Protein AF-A0A9D6BPV7-F1 (afdb_monomer)

Foldseek 3Di:
DDDDDDDDPDDPVVVVVDDPDDDDQKFKAFDPDDDDDDDDPVVRDRPRDDADLVSVVVVCVVPVFDAFDAWAWDADPVFIWIWTDTPGMITIHTADPVLEHAQCCVPYVVSLVRVLLRCQQPVRHHPPRPDNDHDPDDPQDDDHNNHPPDDPPDDGDDDPPPDD

Solvent-accessible surface area (backbone atoms only — not comparable to full-atom values): 10598 Å² total; per-residue (Å²): 140,84,89,84,81,95,76,79,96,72,70,70,61,67,75,69,68,67,61,100,80,72,74,84,80,22,43,39,44,75,58,96,62,85,86,78,74,86,76,59,82,80,75,52,56,61,47,74,50,73,94,45,78,65,48,56,56,52,52,47,66,72,70,56,67,87,44,69,75,49,49,49,68,45,73,45,103,91,49,43,34,39,36,41,33,38,78,55,43,37,43,38,43,73,51,53,96,87,32,64,43,81,44,53,41,91,82,34,72,62,40,55,58,32,50,20,45,33,27,40,34,62,59,42,44,51,50,89,48,93,77,81,48,71,67,85,64,60,92,84,62,86,75,32,78,70,34,83,87,42,63,90,83,64,80,72,86,86,73,78,86,77,81,126

Secondary structure (DSSP, 8-state):
----------SSTTTTT--TT-----EEEE--S---S---TTTS------S-HHHHHHHHHHH--S-EEEEEEEEETTEEEEEEEESSEEEEEEPPTT-EEE--TTT-TTHHHHHHHHHHHH--EEET-TT---SSS-TT--S-TTSTTS-TT-PPPPPP----

Mean predicted aligned error: 13.3 Å

Radius of gyration: 21.15 Å; Cα contacts (8 Å, |Δi|>4): 211; chains: 1; bounding box: 72×34×58 Å

Structure (mmCIF, N/CA/C/O backbone):
data_AF-A0A9D6BPV7-F1
#
_entry.id   AF-A0A9D6BPV7-F1
#
loop_
_atom_site.group_PDB
_atom_site.id
_atom_site.type_symbol
_atom_site.label_atom_id
_atom_site.label_alt_id
_atom_site.label_comp_id
_atom_site.label_asym_id
_atom_site.label_entity_id
_atom_site.label_seq_id
_atom_site.pdbx_PDB_ins_code
_atom_site.Cartn_x
_atom_site.Cartn_y
_atom_site.Cartn_z
_atom_site.occupancy
_atom_site.B_iso_or_equiv
_atom_site.auth_seq_id
_atom_site.auth_comp_id
_atom_site.auth_asym_id
_atom_site.auth_atom_id
_atom_site.pdbx_PDB_model_num
ATOM 1 N N . MET A 1 1 ? 58.042 -1.220 29.279 1.00 35.66 1 MET A N 1
ATOM 2 C CA . MET A 1 1 ? 57.526 -0.052 30.029 1.00 35.66 1 MET A CA 1
ATOM 3 C C . MET A 1 1 ? 57.130 0.967 28.970 1.00 35.66 1 MET A C 1
ATOM 5 O O . MET A 1 1 ? 57.983 1.286 28.165 1.00 35.66 1 MET A O 1
ATOM 9 N N . ILE A 1 2 ? 55.886 1.401 28.790 1.00 26.92 2 ILE A N 1
ATOM 10 C CA . ILE A 1 2 ? 54.801 1.678 29.738 1.00 26.92 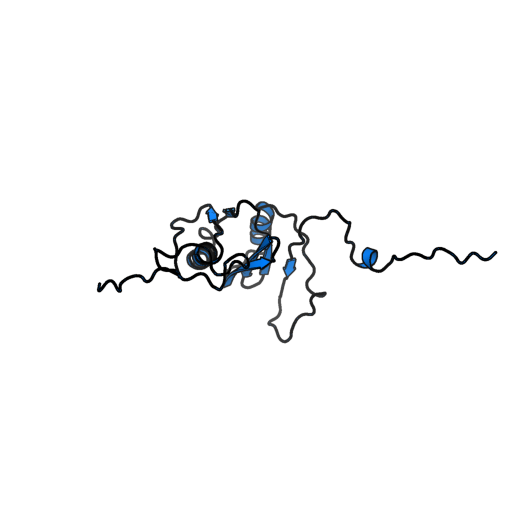2 ILE A CA 1
ATOM 11 C C . ILE A 1 2 ? 53.465 1.270 29.089 1.00 26.92 2 ILE A C 1
ATOM 13 O O . ILE A 1 2 ? 53.250 1.514 27.906 1.00 26.92 2 ILE A O 1
ATOM 17 N N . ALA A 1 3 ? 52.600 0.637 29.880 1.00 31.39 3 ALA A N 1
ATOM 18 C CA . ALA A 1 3 ? 51.205 0.341 29.572 1.00 31.39 3 ALA A CA 1
ATOM 19 C C . ALA A 1 3 ? 50.309 1.522 29.987 1.00 31.39 3 ALA A C 1
ATOM 21 O O . ALA A 1 3 ? 50.560 2.124 31.029 1.00 31.39 3 ALA A O 1
ATOM 22 N N . ILE A 1 4 ? 49.253 1.810 29.216 1.00 30.73 4 ILE A N 1
ATOM 23 C CA . ILE A 1 4 ? 48.122 2.678 29.601 1.00 30.73 4 ILE A CA 1
ATOM 24 C C . ILE A 1 4 ? 46.822 1.987 29.116 1.00 30.73 4 ILE A C 1
ATOM 26 O O . ILE A 1 4 ? 46.852 1.366 28.052 1.00 30.73 4 ILE A O 1
ATOM 30 N N . PRO A 1 5 ? 45.727 1.982 29.907 1.00 28.45 5 PRO A N 1
ATOM 31 C CA . PRO A 1 5 ? 44.829 0.836 30.026 1.00 28.45 5 PRO A CA 1
ATOM 32 C C . PRO A 1 5 ? 43.491 0.965 29.279 1.00 28.45 5 PRO A C 1
ATOM 34 O O . PRO A 1 5 ? 43.062 2.037 28.863 1.00 28.45 5 PRO A O 1
ATOM 37 N N . SER A 1 6 ? 42.806 -0.176 29.195 1.00 44.72 6 SER A N 1
ATOM 38 C CA . SER A 1 6 ? 41.402 -0.359 28.830 1.00 44.72 6 SER A CA 1
ATOM 39 C C . SER A 1 6 ? 40.447 0.577 29.582 1.00 44.72 6 SER A C 1
ATOM 41 O O . SER A 1 6 ? 40.358 0.499 30.808 1.00 44.72 6 SER A O 1
ATOM 43 N N . HIS A 1 7 ? 39.640 1.356 28.859 1.00 31.16 7 HIS A N 1
ATOM 44 C CA . HIS A 1 7 ? 38.407 1.933 29.399 1.00 31.16 7 HIS A CA 1
ATOM 45 C C . HIS A 1 7 ? 37.302 1.993 28.328 1.00 31.16 7 HIS A C 1
ATOM 47 O O . HIS A 1 7 ? 37.265 2.874 27.479 1.00 31.16 7 HIS A O 1
ATOM 53 N N . LYS A 1 8 ? 36.433 0.976 28.388 1.00 37.69 8 LYS A N 1
ATOM 54 C CA . LYS A 1 8 ? 34.987 0.966 28.101 1.00 37.69 8 LYS A CA 1
ATOM 55 C C . LYS A 1 8 ? 34.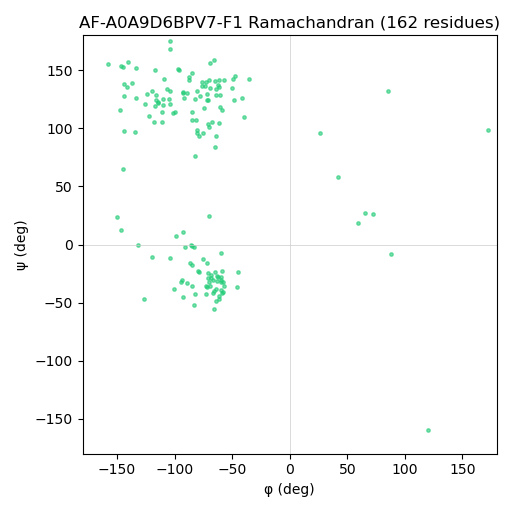449 2.028 27.119 1.00 37.69 8 LYS A C 1
ATOM 57 O O . LYS A 1 8 ? 34.027 3.102 27.536 1.00 37.69 8 LYS A O 1
ATOM 62 N N . MET A 1 9 ? 34.303 1.655 25.843 1.00 31.91 9 MET A N 1
ATOM 63 C CA . MET A 1 9 ? 33.229 2.196 24.996 1.00 31.91 9 MET A CA 1
ATOM 64 C C . MET A 1 9 ? 31.928 1.465 25.347 1.00 31.91 9 MET A C 1
ATOM 66 O O . MET A 1 9 ? 31.658 0.376 24.858 1.00 31.91 9 MET A O 1
ATOM 70 N N . GLY A 1 10 ? 31.164 2.055 26.256 1.00 38.81 10 GLY A N 1
ATOM 71 C CA . GLY A 1 10 ? 29.834 1.610 26.671 1.00 38.81 10 GLY A CA 1
ATOM 72 C C . GLY A 1 10 ? 29.415 2.461 27.860 1.00 38.81 10 GLY A C 1
ATOM 73 O O . GLY A 1 10 ? 29.982 2.293 28.942 1.00 38.81 10 GLY A O 1
ATOM 74 N N . PRO A 1 11 ? 28.592 3.500 27.618 1.00 36.69 11 PRO A N 1
ATOM 75 C CA . PRO A 1 11 ? 27.210 3.424 28.101 1.00 36.69 11 PRO A CA 1
ATOM 76 C C . PRO A 1 11 ? 26.189 4.207 27.244 1.00 36.69 11 PRO A C 1
ATOM 78 O O . PRO A 1 11 ? 25.153 4.615 27.754 1.00 36.69 11 PRO A O 1
ATOM 81 N N . PHE A 1 12 ? 26.458 4.469 25.959 1.00 36.19 12 PHE A N 1
ATOM 82 C CA . PHE A 1 12 ? 25.476 5.161 25.104 1.00 36.19 12 PHE A CA 1
ATOM 83 C C . PHE A 1 12 ? 24.447 4.194 24.496 1.00 36.19 12 PHE A C 1
ATOM 85 O O . PHE A 1 12 ? 23.269 4.518 24.399 1.00 36.19 12 PHE A O 1
ATOM 92 N N . LEU A 1 13 ? 24.878 2.976 24.151 1.00 37.78 13 LEU A N 1
ATOM 93 C CA . LEU A 1 13 ? 24.020 1.961 23.527 1.00 37.78 13 LEU A CA 1
ATOM 94 C C . LEU A 1 13 ? 23.123 1.214 24.537 1.00 37.78 13 LEU A C 1
ATOM 96 O O . LEU A 1 13 ? 22.052 0.757 24.154 1.00 37.78 13 LEU A O 1
ATOM 100 N N . ASP A 1 14 ? 23.488 1.179 25.825 1.00 32.19 14 ASP A N 1
ATOM 101 C CA . ASP A 1 14 ? 22.648 0.595 26.890 1.00 32.19 14 ASP A CA 1
ATOM 102 C C . ASP A 1 14 ? 21.507 1.529 27.337 1.00 32.19 14 ASP A C 1
ATOM 104 O O . ASP A 1 14 ? 20.485 1.053 27.824 1.00 32.19 14 ASP A O 1
ATOM 108 N N . PHE A 1 15 ? 21.629 2.851 27.136 1.00 37.09 15 PHE A N 1
ATOM 109 C CA . PHE A 1 15 ? 20.553 3.804 27.457 1.00 37.09 15 PHE A CA 1
ATOM 110 C C . PHE A 1 15 ? 19.364 3.697 26.483 1.00 37.09 15 PHE A C 1
ATOM 112 O O . PHE A 1 15 ? 18.240 4.020 26.852 1.00 37.09 15 PHE A O 1
ATOM 119 N N . MET A 1 16 ? 19.596 3.201 25.260 1.00 34.66 16 MET A N 1
ATOM 120 C CA . MET A 1 16 ? 18.548 2.948 24.261 1.00 34.66 16 MET A CA 1
ATOM 121 C C . MET A 1 16 ? 17.961 1.528 24.310 1.00 34.66 16 MET A C 1
ATOM 123 O O . MET A 1 16 ? 17.057 1.239 23.534 1.00 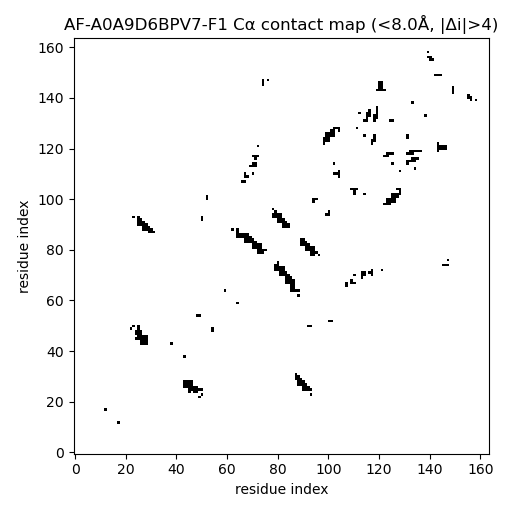34.66 16 MET A O 1
ATOM 127 N N . GLY A 1 17 ? 18.448 0.631 25.178 1.00 30.00 17 GLY A N 1
ATOM 128 C CA . GLY A 1 17 ? 17.893 -0.725 25.296 1.00 30.00 17 GLY A CA 1
ATOM 129 C C . GLY A 1 17 ? 17.939 -1.566 24.011 1.00 30.00 17 GLY A C 1
ATOM 130 O O . GLY A 1 17 ? 17.214 -2.549 23.907 1.00 30.00 17 GLY A O 1
ATOM 131 N N . LEU A 1 18 ? 18.776 -1.210 23.032 1.00 36.34 18 LEU A N 1
ATOM 132 C CA . LEU A 1 18 ? 18.895 -1.936 21.769 1.00 36.34 18 LEU A CA 1
ATOM 133 C C . LEU A 1 18 ? 19.786 -3.166 21.975 1.00 36.34 18 LEU A C 1
ATOM 135 O O . LEU A 1 18 ? 21.015 -3.075 21.913 1.00 36.34 18 LEU A O 1
ATOM 139 N N . ARG A 1 19 ? 19.181 -4.336 22.216 1.00 30.70 19 ARG A N 1
ATOM 140 C CA . ARG A 1 19 ? 19.897 -5.604 22.047 1.00 30.70 19 ARG A CA 1
ATOM 141 C C . ARG A 1 19 ? 20.129 -5.839 20.560 1.00 30.70 19 ARG A C 1
ATOM 143 O O . ARG A 1 19 ? 19.278 -5.580 19.717 1.00 30.70 19 ARG A O 1
ATOM 150 N N . SER A 1 20 ? 21.303 -6.371 20.243 1.00 34.47 20 SER A N 1
ATOM 151 C CA . SER A 1 20 ? 21.811 -6.579 18.886 1.00 34.47 20 SER A CA 1
ATOM 152 C C . SER A 1 20 ? 21.090 -7.673 18.079 1.00 34.47 20 SER A C 1
ATOM 154 O O . SER A 1 20 ? 21.712 -8.242 17.191 1.00 34.47 20 SER A O 1
ATOM 156 N N . ASN A 1 21 ? 19.832 -8.000 18.393 1.00 35.56 21 ASN A N 1
ATOM 157 C CA . ASN A 1 21 ? 19.042 -9.046 17.733 1.00 35.56 21 ASN A CA 1
ATOM 158 C C . ASN A 1 21 ? 17.532 -8.736 17.640 1.00 35.56 21 ASN A C 1
ATOM 160 O O . ASN A 1 21 ? 16.764 -9.636 17.304 1.00 35.56 21 ASN A O 1
ATOM 164 N N . ASP A 1 22 ? 17.091 -7.505 17.914 1.00 31.64 22 ASP A N 1
ATOM 165 C CA . ASP A 1 22 ? 15.661 -7.241 18.093 1.00 31.64 22 ASP A CA 1
ATOM 166 C C . ASP A 1 22 ? 14.939 -6.804 16.807 1.00 31.64 22 ASP A C 1
ATOM 168 O O . ASP A 1 22 ? 15.363 -5.921 16.058 1.00 31.64 22 ASP A O 1
ATOM 172 N N . SER A 1 23 ? 13.826 -7.501 16.595 1.00 37.25 23 SER A N 1
ATOM 173 C CA . SER A 1 23 ? 12.703 -7.277 15.693 1.00 37.25 23 SER A CA 1
ATOM 174 C C . SER A 1 23 ? 12.337 -5.806 15.487 1.00 37.25 23 SER A C 1
ATOM 176 O O . SER A 1 23 ? 12.377 -4.996 16.411 1.00 37.25 23 SER A O 1
ATOM 178 N N . PHE A 1 24 ? 11.952 -5.495 14.244 1.00 38.16 24 PHE A N 1
ATOM 179 C CA . PHE A 1 24 ? 11.524 -4.177 13.777 1.00 38.16 24 PHE A CA 1
ATOM 180 C C . PHE A 1 24 ? 10.620 -3.472 14.807 1.00 38.16 24 PHE A C 1
ATOM 182 O O . PHE A 1 24 ? 9.611 -4.011 15.250 1.00 38.16 24 PHE A O 1
ATOM 189 N N . ILE A 1 25 ? 10.982 -2.252 15.200 1.00 37.78 25 ILE A N 1
ATOM 190 C CA . ILE A 1 25 ? 10.182 -1.455 16.131 1.00 37.78 25 ILE A CA 1
ATOM 191 C C . ILE A 1 25 ? 9.059 -0.799 15.323 1.00 37.78 25 ILE A C 1
ATOM 193 O O . ILE A 1 25 ? 9.293 0.115 14.531 1.00 37.78 25 ILE A O 1
ATOM 197 N N . SER A 1 26 ? 7.837 -1.291 15.493 1.00 42.03 26 SER A N 1
ATOM 198 C CA . SER A 1 26 ? 6.612 -0.580 15.136 1.00 42.03 26 SER A CA 1
ATOM 199 C C . SER A 1 26 ? 6.392 0.556 16.143 1.00 42.03 26 SER A C 1
ATOM 201 O O . SER A 1 26 ? 6.648 0.420 17.338 1.00 42.03 26 SER A O 1
ATOM 203 N N . TYR A 1 27 ? 5.955 1.714 15.652 1.00 44.69 27 TYR A N 1
ATOM 204 C CA . TYR A 1 27 ? 5.605 2.861 16.487 1.00 44.69 27 TYR A CA 1
ATOM 205 C C . TYR A 1 27 ? 4.106 3.094 16.324 1.00 44.69 27 TYR A C 1
ATOM 207 O O . TYR A 1 27 ? 3.629 3.317 15.205 1.00 44.69 27 TYR A O 1
ATOM 215 N N . ALA A 1 28 ? 3.365 3.057 17.427 1.00 43.28 28 ALA A N 1
ATOM 216 C CA . ALA A 1 28 ? 2.024 3.613 17.488 1.00 43.28 28 ALA A CA 1
ATOM 217 C C . ALA A 1 28 ? 2.062 4.852 18.381 1.00 43.28 28 ALA A C 1
ATOM 219 O O . ALA A 1 28 ? 2.456 4.763 19.542 1.00 43.28 28 ALA A O 1
ATOM 220 N N . SER A 1 29 ? 1.702 6.008 17.824 1.00 40.12 29 SER A N 1
ATOM 221 C CA . SER A 1 29 ? 1.594 7.251 18.583 1.00 40.12 29 SER A CA 1
ATOM 222 C C . SER A 1 29 ? 0.126 7.610 18.779 1.00 40.12 29 SER A C 1
ATOM 224 O O . SER A 1 29 ? -0.693 7.524 17.860 1.00 40.12 29 SER A O 1
ATOM 226 N N . TYR A 1 30 ? -0.202 7.979 20.014 1.00 42.16 30 TYR A N 1
ATOM 227 C CA . TYR A 1 30 ? -1.519 8.445 20.426 1.00 42.16 30 TYR A CA 1
ATOM 228 C C . TYR A 1 30 ? -1.452 9.960 20.604 1.00 42.16 30 TYR A C 1
ATOM 230 O O . TYR A 1 30 ? -0.662 10.452 21.406 1.00 42.16 30 TYR A O 1
ATOM 238 N N . SER A 1 31 ? -2.266 10.696 19.854 1.00 38.19 31 SER A N 1
ATOM 239 C CA . SER A 1 31 ? -2.380 12.149 19.961 1.00 38.19 31 SER A CA 1
ATOM 240 C C . SER A 1 31 ? -3.813 12.468 20.374 1.00 38.19 31 SER A C 1
ATOM 242 O O . SER A 1 31 ? -4.743 12.339 19.585 1.00 38.19 31 SER A O 1
ATOM 244 N N . SER A 1 32 ? -4.012 12.840 21.640 1.00 34.59 32 SER A N 1
ATOM 245 C CA . SER A 1 32 ? -5.309 13.302 22.156 1.00 34.59 32 SER A CA 1
ATOM 246 C C . SER A 1 32 ? -5.481 14.824 22.096 1.00 34.59 32 SER A C 1
ATOM 248 O O . SER A 1 32 ? -6.400 15.355 22.716 1.00 34.59 32 SER A O 1
ATOM 250 N N . VAL A 1 33 ? -4.589 15.549 21.414 1.00 36.75 33 VAL A N 1
ATOM 251 C CA . VAL A 1 33 ? -4.591 17.019 21.366 1.00 36.75 33 VAL A CA 1
ATOM 252 C C . VAL A 1 33 ? -4.152 17.462 19.971 1.00 36.75 33 VAL A C 1
ATOM 254 O O . VAL A 1 33 ? -3.124 16.996 19.486 1.00 36.75 33 VAL A O 1
ATOM 257 N N . GLU A 1 34 ? -4.938 18.332 19.323 1.00 42.00 34 GLU A N 1
ATOM 258 C CA . GLU A 1 34 ? -4.622 18.878 17.994 1.00 42.00 34 GLU A CA 1
ATOM 259 C C . GLU A 1 34 ? -3.187 19.416 17.928 1.00 42.00 34 GLU A C 1
ATOM 261 O O . GLU A 1 34 ? -2.725 20.009 18.908 1.00 42.00 34 GLU A O 1
ATOM 266 N N . PRO A 1 35 ? -2.467 19.250 16.802 1.00 40.12 35 PRO A N 1
ATOM 267 C CA . PRO A 1 35 ? -1.065 19.599 16.774 1.00 40.12 35 PRO A CA 1
ATOM 268 C C . PRO A 1 35 ? -0.932 21.115 16.647 1.00 40.12 35 PRO A C 1
ATOM 270 O O . PRO A 1 35 ? -1.386 21.711 15.666 1.00 40.12 35 PRO A O 1
ATOM 273 N N . PRO A 1 36 ? -0.157 21.733 17.540 1.00 43.06 36 PRO A N 1
ATOM 274 C CA . PRO A 1 36 ? 0.793 22.686 17.033 1.00 43.06 36 PRO A CA 1
ATOM 275 C C . PRO A 1 36 ? 2.184 22.205 17.434 1.00 43.06 36 PRO A C 1
ATOM 277 O O . PRO A 1 36 ? 2.453 21.906 18.592 1.00 43.06 36 PRO A O 1
ATOM 280 N N . PHE A 1 37 ? 3.075 22.214 16.448 1.00 36.16 37 PHE A N 1
ATOM 281 C CA . PHE A 1 37 ? 4.516 21.998 16.564 1.00 36.16 37 PHE A CA 1
ATOM 282 C C . PHE A 1 37 ? 4.993 20.541 16.539 1.00 36.16 37 PHE A C 1
ATOM 284 O O . PHE A 1 37 ? 4.467 19.657 17.200 1.00 36.16 37 PHE A O 1
ATOM 291 N N . PHE A 1 38 ? 6.012 20.337 15.696 1.00 40.44 38 PHE A N 1
ATOM 292 C CA . PHE A 1 38 ? 6.786 19.112 15.519 1.00 40.44 38 PHE A CA 1
ATOM 293 C C . PHE A 1 38 ? 7.059 18.435 16.869 1.00 40.44 38 PHE A C 1
ATOM 295 O O . PHE A 1 38 ? 7.858 18.937 17.658 1.00 40.44 38 PHE A O 1
ATOM 302 N N . GLU A 1 39 ? 6.419 17.292 17.110 1.00 40.34 39 GLU A N 1
ATOM 303 C CA . GLU A 1 39 ? 6.766 16.414 18.226 1.00 40.34 39 GLU A CA 1
ATOM 304 C C . GLU A 1 39 ? 8.221 15.950 18.048 1.00 40.34 39 GLU A C 1
ATOM 306 O O . GLU A 1 39 ? 8.624 15.499 16.968 1.00 40.34 39 GLU A O 1
ATOM 311 N N . HIS A 1 40 ? 9.038 16.101 19.093 1.00 44.53 40 HIS A N 1
ATOM 312 C CA . HIS A 1 40 ? 10.396 15.573 19.104 1.00 44.53 40 HIS A CA 1
ATOM 313 C C . HIS A 1 40 ? 10.299 14.038 19.026 1.00 44.53 40 HIS A C 1
ATOM 315 O O . HIS A 1 40 ? 9.518 13.450 19.773 1.00 44.53 40 HIS A O 1
ATOM 321 N N . PRO A 1 41 ? 11.083 13.346 18.177 1.00 46.84 41 PRO A N 1
ATOM 322 C CA . PRO A 1 41 ? 10.936 11.903 17.934 1.00 46.84 41 PRO A CA 1
ATOM 323 C C . PRO A 1 41 ? 11.095 11.009 19.181 1.00 46.84 41 PRO A C 1
ATOM 325 O O . PRO A 1 41 ? 10.845 9.813 19.099 1.00 46.84 41 PRO A O 1
ATOM 328 N N . ALA A 1 42 ? 11.499 11.572 20.325 1.00 41.97 42 ALA A N 1
ATOM 329 C CA . ALA A 1 42 ? 11.586 10.882 21.614 1.00 41.97 42 ALA A CA 1
ATOM 330 C C . ALA A 1 42 ? 10.266 10.843 22.415 1.00 41.97 42 ALA A C 1
ATOM 332 O O . ALA A 1 42 ? 10.155 10.027 23.326 1.00 41.97 42 ALA A O 1
ATOM 333 N N . ASP A 1 43 ? 9.284 11.696 22.097 1.00 37.25 43 ASP A N 1
ATOM 334 C CA . ASP A 1 43 ? 7.999 11.762 22.821 1.00 37.25 43 ASP A CA 1
ATOM 335 C C . ASP A 1 43 ? 6.968 10.765 22.270 1.00 37.25 43 ASP A C 1
ATOM 337 O O . ASP A 1 43 ? 5.996 10.408 22.939 1.00 37.25 43 ASP A O 1
ATOM 341 N N . ILE A 1 44 ? 7.221 10.242 21.069 1.00 45.44 44 ILE A N 1
ATOM 342 C CA . ILE A 1 44 ? 6.509 9.094 20.521 1.00 45.44 44 ILE A CA 1
ATOM 343 C C . ILE A 1 44 ? 7.040 7.856 21.241 1.00 45.44 44 ILE A C 1
ATOM 345 O O . ILE A 1 44 ? 8.077 7.309 20.870 1.00 45.44 44 ILE A O 1
ATOM 349 N N . GLN A 1 45 ? 6.341 7.413 22.285 1.00 43.50 45 GLN A N 1
ATOM 350 C CA . GLN A 1 45 ? 6.604 6.107 22.883 1.00 43.50 45 GLN A CA 1
ATOM 351 C C . GLN A 1 45 ? 6.413 5.046 21.783 1.00 43.50 45 GLN A C 1
ATOM 353 O O . GLN A 1 45 ? 5.293 4.913 21.281 1.00 43.50 45 GLN A O 1
ATOM 358 N N . PRO A 1 46 ? 7.454 4.295 21.369 1.00 42.28 46 PRO A N 1
ATOM 359 C CA . PRO A 1 46 ? 7.237 3.108 20.562 1.00 42.28 46 PRO A CA 1
ATOM 360 C C . PRO A 1 46 ? 6.389 2.159 21.397 1.00 42.28 46 PRO A C 1
ATOM 362 O O . PRO A 1 46 ? 6.877 1.538 22.339 1.00 42.28 46 PRO A O 1
ATOM 365 N N . LEU A 1 47 ? 5.103 2.047 21.078 1.00 40.62 47 LEU A N 1
ATOM 366 C CA . LEU A 1 47 ? 4.367 0.848 21.436 1.00 40.62 47 LEU A CA 1
ATOM 367 C C . LEU A 1 47 ? 5.028 -0.286 20.655 1.00 40.62 47 LEU A C 1
ATOM 369 O O . LEU A 1 47 ? 4.715 -0.502 19.491 1.00 40.62 47 LEU A O 1
ATOM 373 N N . SER A 1 48 ? 5.988 -0.954 21.297 1.00 37.53 48 SER A N 1
ATOM 374 C CA . SER A 1 48 ? 6.641 -2.157 20.797 1.00 37.53 48 SER A CA 1
ATOM 375 C C . SER A 1 48 ? 5.589 -3.260 20.730 1.00 37.53 48 SER A C 1
ATOM 377 O O . SER A 1 48 ? 5.391 -4.009 21.688 1.00 37.53 48 SER A O 1
ATOM 379 N N . CYS A 1 49 ? 4.827 -3.300 19.643 1.00 35.69 49 CYS A N 1
ATOM 380 C CA . CYS A 1 49 ? 3.906 -4.386 19.373 1.00 35.69 49 CYS A CA 1
ATOM 381 C C . CYS A 1 49 ? 4.562 -5.331 18.374 1.00 35.69 49 CYS A C 1
ATOM 383 O O . CYS A 1 49 ? 4.819 -4.976 17.222 1.00 35.69 49 CYS A O 1
ATOM 385 N N . ASP A 1 50 ? 4.846 -6.542 18.850 1.00 38.00 50 ASP A N 1
ATOM 386 C CA . ASP A 1 50 ? 5.357 -7.629 18.030 1.00 38.00 50 ASP A CA 1
ATOM 387 C C . ASP A 1 50 ? 4.484 -7.811 16.779 1.00 38.00 50 ASP A C 1
ATOM 389 O O . ASP A 1 50 ? 3.250 -7.767 16.813 1.00 38.00 50 ASP A O 1
ATOM 393 N N . ILE A 1 51 ? 5.169 -7.954 15.651 1.00 49.78 51 ILE A N 1
ATOM 394 C CA . ILE A 1 51 ? 4.673 -7.760 14.287 1.00 49.78 51 ILE A CA 1
ATOM 395 C C . ILE A 1 51 ? 3.948 -9.016 13.814 1.00 49.78 51 ILE A C 1
ATOM 397 O O . ILE A 1 51 ? 4.462 -9.814 13.035 1.00 49.78 51 ILE A O 1
ATOM 401 N N . SER A 1 52 ? 2.734 -9.199 14.308 1.00 54.78 52 SER A N 1
ATOM 402 C CA . SER A 1 52 ? 1.770 -10.133 13.734 1.00 54.78 52 SER A CA 1
ATOM 403 C C . SER A 1 52 ? 0.558 -9.351 13.242 1.00 54.78 52 SER A C 1
ATOM 405 O O . SER A 1 52 ? 0.230 -8.291 13.778 1.00 54.78 52 SER A O 1
ATOM 407 N N . GLU A 1 53 ? -0.099 -9.862 12.205 1.00 58.72 53 GLU A N 1
ATOM 408 C CA . GLU A 1 53 ? -1.396 -9.383 11.710 1.00 58.72 53 GLU A CA 1
ATOM 409 C C . GLU A 1 53 ? -2.401 -9.158 12.860 1.00 58.72 53 GLU A C 1
ATOM 411 O O . GLU A 1 53 ? -3.118 -8.153 12.907 1.00 58.72 53 GLU A O 1
ATOM 416 N N . ASP A 1 54 ? -2.333 -10.041 13.858 1.00 62.88 54 ASP A N 1
ATOM 417 C CA . ASP A 1 54 ? -3.112 -10.019 15.094 1.00 62.88 54 ASP A CA 1
ATOM 418 C C . ASP A 1 54 ? -2.932 -8.721 15.898 1.00 62.88 54 ASP A C 1
ATOM 420 O O . ASP A 1 54 ? -3.873 -8.242 16.534 1.00 62.88 54 ASP A O 1
ATOM 424 N N . SER A 1 55 ? -1.752 -8.098 15.845 1.00 67.81 55 SER A N 1
ATOM 425 C CA . SER A 1 55 ? -1.467 -6.842 16.548 1.00 67.81 55 SER A CA 1
ATOM 426 C C . SER A 1 55 ? -2.208 -5.649 15.943 1.00 67.81 55 SER A C 1
ATOM 428 O O . SER A 1 55 ? -2.602 -4.741 16.683 1.00 67.81 55 SER A O 1
ATOM 430 N N . LEU A 1 56 ? -2.444 -5.642 14.623 1.00 75.38 56 LEU A N 1
ATOM 431 C CA . LEU A 1 56 ? -3.241 -4.604 13.961 1.00 75.38 56 LEU A CA 1
ATOM 432 C C . LEU A 1 56 ? -4.689 -4.695 14.443 1.00 75.38 56 LEU A C 1
ATOM 434 O O . LEU A 1 56 ? -5.226 -3.724 14.979 1.00 75.38 56 LEU A O 1
ATOM 438 N N . LEU A 1 57 ? -5.305 -5.872 14.300 1.00 80.12 57 LEU A N 1
ATOM 439 C CA . LEU A 1 57 ? -6.706 -6.086 14.663 1.00 80.12 57 LEU A CA 1
ATOM 440 C C . LEU A 1 57 ? -6.945 -5.837 16.156 1.00 80.12 57 LEU A C 1
ATOM 442 O O . LEU A 1 57 ? -7.853 -5.084 16.506 1.00 80.12 57 LEU A O 1
ATOM 446 N N . LYS A 1 58 ? -6.058 -6.334 17.025 1.00 77.44 58 LYS A N 1
ATOM 447 C CA . LYS A 1 58 ? -6.109 -6.089 18.474 1.00 77.44 58 LYS A CA 1
ATOM 448 C C . LYS A 1 58 ? -6.028 -4.602 18.830 1.00 77.44 58 LYS A C 1
ATOM 450 O O . LYS A 1 58 ? -6.728 -4.134 19.732 1.00 77.44 58 LYS A O 1
ATOM 455 N N . SER A 1 59 ? -5.197 -3.835 18.122 1.00 74.38 59 SER A N 1
ATOM 456 C CA . SER A 1 59 ? -5.100 -2.381 18.328 1.00 74.38 59 SER A CA 1
ATOM 457 C C . SER A 1 59 ? -6.399 -1.673 17.933 1.00 74.38 59 SER A C 1
ATOM 459 O O . SER A 1 59 ? -6.867 -0.788 18.652 1.00 74.38 59 SER A O 1
ATOM 461 N N . LEU A 1 60 ? -7.029 -2.105 16.835 1.00 80.88 60 LEU A N 1
ATOM 462 C CA . LEU A 1 60 ? -8.317 -1.568 16.391 1.00 80.88 60 LEU A CA 1
ATOM 463 C C . LEU A 1 60 ? -9.492 -1.972 17.291 1.00 80.88 60 LEU A C 1
ATOM 465 O O . LEU A 1 60 ? -10.487 -1.249 17.346 1.00 80.88 60 LEU A O 1
ATOM 469 N N . GLU A 1 61 ? -9.424 -3.122 17.956 1.00 82.44 61 GLU A N 1
ATOM 470 C CA . GLU A 1 61 ? -10.404 -3.541 18.969 1.00 82.44 61 GLU A CA 1
ATOM 471 C C . GLU A 1 61 ? -10.262 -2.740 20.265 1.00 82.44 61 GLU A C 1
ATOM 473 O O . GLU A 1 61 ? -11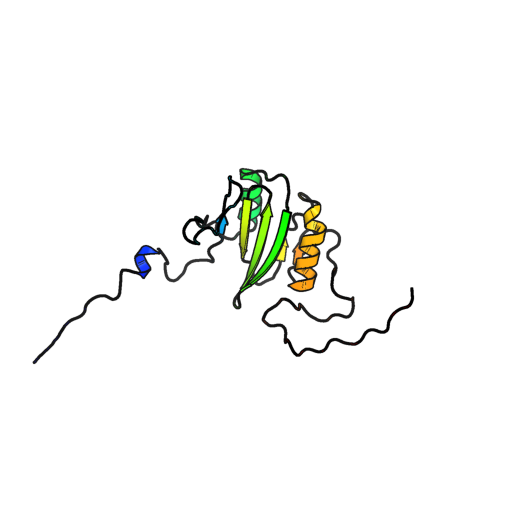.256 -2.418 20.900 1.00 82.44 61 GLU A O 1
ATOM 478 N N . THR A 1 62 ? -9.036 -2.374 20.647 1.00 80.94 62 THR A N 1
ATOM 479 C CA . THR A 1 62 ? -8.785 -1.684 21.922 1.00 80.94 62 THR A CA 1
ATOM 480 C C . THR A 1 62 ? -9.249 -0.226 21.905 1.00 80.94 62 THR A C 1
ATOM 482 O O . THR A 1 62 ? -9.802 0.250 22.893 1.00 80.94 62 THR A O 1
ATOM 485 N N . GLN A 1 63 ? -8.988 0.504 20.814 1.00 73.88 63 GLN A N 1
ATOM 486 C CA . GLN A 1 63 ? -9.296 1.941 20.726 1.00 73.88 63 GLN A CA 1
ATOM 487 C C . GLN A 1 63 ? -10.531 2.277 19.883 1.00 73.88 63 GLN A C 1
ATOM 489 O O . GLN A 1 63 ? -10.983 3.416 19.924 1.00 73.88 63 GLN A O 1
ATOM 494 N N . GLU A 1 64 ? -11.065 1.311 19.129 1.00 81.69 64 GLU A N 1
ATOM 495 C CA . GLU A 1 64 ? -12.240 1.475 18.259 1.00 81.69 64 GLU A CA 1
ATOM 496 C C . GLU A 1 64 ? -12.261 2.795 17.449 1.00 81.69 64 GLU A C 1
ATOM 498 O O . GLU A 1 64 ? -13.215 3.574 17.552 1.00 81.69 64 GLU A O 1
ATOM 503 N N . PRO A 1 65 ? -11.238 3.070 16.611 1.00 83.88 65 PRO A N 1
ATOM 504 C CA . PRO A 1 65 ? -11.232 4.275 15.787 1.00 83.88 65 PRO A CA 1
ATOM 505 C C . PRO A 1 65 ? -12.424 4.284 14.826 1.00 83.88 65 PRO A C 1
ATOM 507 O O . PRO A 1 65 ? -12.805 3.247 14.266 1.00 83.88 65 PRO A O 1
ATOM 510 N N . LYS A 1 66 ? -13.013 5.466 14.618 1.00 85.69 66 LYS A N 1
ATOM 511 C CA . LYS A 1 66 ? -14.246 5.607 13.825 1.00 85.69 66 LYS A CA 1
ATOM 512 C C . LYS A 1 66 ? -13.962 5.830 12.352 1.00 85.69 66 LYS A C 1
ATOM 514 O O . LYS A 1 66 ? -14.745 5.404 11.503 1.00 85.69 66 LYS A O 1
ATOM 519 N N . VAL A 1 67 ? -12.863 6.517 12.049 1.00 88.12 67 VAL A N 1
ATOM 520 C CA . VAL A 1 67 ? -12.538 6.953 10.693 1.00 88.12 67 VAL A CA 1
ATOM 521 C C . VAL A 1 67 ? -11.082 6.637 10.390 1.00 88.12 67 VAL A C 1
ATOM 523 O O . VAL A 1 67 ? -10.187 7.052 11.118 1.00 88.12 67 VAL A O 1
ATOM 526 N N . LEU A 1 68 ? -10.855 5.928 9.282 1.00 91.50 68 LEU A N 1
ATOM 527 C CA . LEU A 1 68 ? -9.548 5.849 8.639 1.00 91.50 68 LEU A CA 1
ATOM 528 C C . LEU A 1 68 ? -9.403 7.066 7.721 1.00 91.50 68 LEU A C 1
ATOM 530 O O . LEU A 1 68 ? -10.163 7.188 6.751 1.00 91.50 68 LEU A O 1
ATOM 534 N N . LEU A 1 69 ? -8.463 7.944 8.066 1.00 91.06 69 LEU A N 1
ATOM 535 C CA . LEU A 1 69 ? -8.161 9.180 7.351 1.00 91.06 69 LEU A CA 1
ATOM 536 C C . LEU A 1 69 ? -7.234 8.913 6.168 1.00 91.06 69 LEU A C 1
ATOM 538 O O . LEU A 1 69 ? -7.561 9.305 5.051 1.00 91.06 69 LEU A O 1
ATOM 542 N N . ASP A 1 70 ? -6.117 8.227 6.411 1.00 92.25 70 ASP A N 1
ATOM 543 C CA . ASP A 1 70 ? -5.105 7.973 5.389 1.00 92.25 70 ASP A CA 1
ATOM 544 C C . ASP A 1 70 ? -4.413 6.617 5.588 1.00 92.25 70 ASP A C 1
ATOM 546 O O . ASP A 1 70 ? -4.345 6.073 6.695 1.00 92.25 70 ASP A O 1
ATOM 550 N N . LEU A 1 71 ? -3.918 6.060 4.489 1.00 94.00 71 LEU A N 1
ATOM 551 C CA . LEU A 1 71 ? -3.133 4.838 4.445 1.00 94.00 71 LEU A CA 1
ATOM 552 C C . LEU A 1 71 ? -2.130 4.949 3.303 1.00 94.00 71 LEU A C 1
ATOM 554 O O . LEU A 1 71 ? -2.498 4.975 2.130 1.00 94.00 71 LEU A O 1
ATOM 558 N N . PHE A 1 72 ? -0.852 4.946 3.660 1.00 93.56 72 PHE A N 1
ATOM 559 C CA . PHE A 1 72 ? 0.234 5.040 2.696 1.00 93.56 72 PHE A CA 1
ATOM 560 C C . PHE A 1 72 ? 1.433 4.208 3.122 1.00 93.56 72 PHE A C 1
ATOM 562 O O . PHE A 1 72 ? 1.687 3.971 4.308 1.00 93.56 72 PHE A O 1
ATOM 569 N N . ALA A 1 73 ? 2.197 3.778 2.125 1.00 93.56 73 ALA A N 1
ATOM 570 C CA . ALA A 1 73 ? 3.432 3.051 2.337 1.00 93.56 73 ALA A CA 1
ATOM 571 C C . ALA A 1 73 ? 4.651 3.977 2.261 1.00 93.56 73 ALA A C 1
ATOM 573 O O . ALA A 1 73 ? 4.664 4.994 1.568 1.00 93.56 73 ALA A O 1
ATOM 574 N N . ILE A 1 74 ? 5.692 3.606 2.995 1.00 91.81 74 ILE A N 1
ATOM 575 C CA . ILE A 1 74 ? 6.974 4.294 3.059 1.00 91.81 74 ILE A CA 1
ATOM 576 C C . ILE A 1 74 ? 8.050 3.263 2.738 1.00 91.81 74 ILE A C 1
ATOM 578 O O . ILE A 1 74 ? 8.194 2.267 3.442 1.00 91.81 74 ILE A O 1
ATOM 582 N N . ASP A 1 75 ? 8.833 3.517 1.694 1.00 91.88 75 ASP A N 1
ATOM 583 C CA . ASP A 1 75 ? 9.980 2.679 1.356 1.00 91.88 75 ASP A CA 1
ATOM 584 C C . ASP A 1 75 ? 11.212 3.112 2.166 1.00 91.88 75 ASP A C 1
ATOM 586 O O . ASP A 1 75 ? 11.814 4.170 1.932 1.00 91.88 75 ASP A O 1
ATOM 590 N N . GLN A 1 76 ? 11.595 2.299 3.148 1.00 86.75 76 GLN A N 1
ATOM 591 C CA . GLN A 1 76 ? 12.920 2.350 3.753 1.00 86.75 76 GLN A CA 1
ATOM 592 C C . GLN A 1 76 ? 13.780 1.346 2.984 1.00 86.75 76 GLN A C 1
ATOM 594 O O . GLN A 1 76 ? 13.353 0.227 2.796 1.00 86.75 76 GLN A O 1
ATOM 599 N N . HIS A 1 77 ? 14.987 1.700 2.531 1.00 78.94 77 HIS A N 1
ATOM 600 C CA . HIS A 1 77 ? 15.773 0.904 1.560 1.00 78.94 77 HIS A CA 1
ATOM 601 C C . HIS A 1 77 ? 15.856 -0.621 1.809 1.00 78.94 77 HIS A C 1
ATOM 603 O O . HIS A 1 77 ? 16.140 -1.370 0.878 1.00 78.94 77 HIS A O 1
ATOM 609 N N . THR A 1 78 ? 15.671 -1.062 3.054 1.00 79.25 78 THR A N 1
ATOM 610 C CA . THR A 1 78 ? 15.645 -2.461 3.480 1.00 79.25 78 THR A CA 1
ATOM 611 C C . THR A 1 78 ? 14.248 -3.092 3.542 1.00 79.25 78 THR A C 1
ATOM 613 O O . THR A 1 78 ? 14.149 -4.297 3.355 1.00 79.25 78 THR A O 1
ATOM 616 N N . HIS A 1 79 ? 13.190 -2.330 3.821 1.00 85.56 79 HIS A N 1
ATOM 617 C CA . HIS A 1 79 ? 11.833 -2.831 4.050 1.00 85.56 79 HIS A CA 1
ATOM 618 C C . HIS A 1 79 ? 10.769 -1.747 3.813 1.00 85.56 79 HIS A C 1
ATOM 620 O O . HIS A 1 79 ? 11.013 -0.547 3.953 1.00 85.56 79 HIS A O 1
ATOM 626 N N . LEU A 1 80 ? 9.547 -2.166 3.493 1.00 89.38 80 LEU A N 1
ATOM 627 C CA . LEU A 1 80 ? 8.417 -1.246 3.406 1.00 89.38 80 LEU A CA 1
ATOM 628 C C . LEU A 1 80 ? 7.763 -1.094 4.782 1.00 89.38 80 LEU A C 1
ATOM 630 O O . LEU A 1 80 ? 7.601 -2.064 5.518 1.00 89.38 80 LEU A O 1
ATOM 634 N N . LEU A 1 81 ? 7.345 0.122 5.108 1.00 90.25 81 LEU A N 1
ATOM 635 C CA . LEU A 1 81 ? 6.455 0.406 6.226 1.00 90.25 81 LEU A CA 1
ATOM 636 C C . LEU A 1 81 ? 5.094 0.811 5.682 1.00 90.25 81 LEU A C 1
ATOM 638 O O . LEU A 1 81 ? 5.012 1.534 4.693 1.00 90.25 81 LEU A O 1
ATOM 642 N N . LEU A 1 82 ? 4.035 0.393 6.351 1.00 90.88 82 LEU A N 1
ATOM 643 C CA . LEU A 1 82 ? 2.671 0.791 6.062 1.00 90.88 82 LEU A CA 1
ATOM 644 C C . LEU A 1 82 ? 2.144 1.602 7.240 1.00 90.88 82 LEU A C 1
ATOM 646 O O . LEU A 1 82 ? 2.164 1.139 8.383 1.00 90.88 82 LEU A O 1
ATOM 650 N N . ARG A 1 83 ? 1.711 2.830 6.964 1.00 90.12 83 ARG A N 1
ATOM 651 C CA . ARG A 1 83 ? 1.198 3.743 7.977 1.00 90.12 83 ARG A CA 1
ATOM 652 C C . ARG A 1 83 ? -0.300 3.922 7.804 1.00 90.12 83 ARG A C 1
ATOM 654 O O . ARG A 1 83 ? -0.748 4.321 6.737 1.00 90.12 83 ARG A O 1
ATOM 661 N N . TYR A 1 84 ? -1.033 3.658 8.877 1.00 89.81 84 TYR A N 1
ATOM 662 C CA . TYR A 1 84 ? -2.459 3.911 9.004 1.00 89.81 84 TYR A CA 1
ATOM 663 C C . TYR A 1 84 ? -2.662 5.128 9.896 1.00 89.81 84 TYR A C 1
ATOM 665 O O . TYR A 1 84 ? -2.184 5.162 11.035 1.00 89.81 84 TYR A O 1
ATOM 673 N N . GLU A 1 85 ? -3.382 6.114 9.386 1.00 89.44 85 GLU A N 1
ATOM 674 C CA . GLU A 1 85 ? -3.783 7.293 10.134 1.00 89.44 85 GLU A CA 1
ATOM 675 C C . GLU A 1 85 ? -5.292 7.259 10.350 1.00 89.44 85 GLU A C 1
ATOM 677 O O . GLU A 1 85 ? -6.086 7.327 9.412 1.00 89.44 85 GLU A O 1
ATOM 682 N N . PHE A 1 86 ? -5.681 7.124 11.611 1.00 87.25 86 PHE A N 1
ATOM 683 C CA . PHE A 1 86 ? -7.058 7.215 12.067 1.00 87.25 86 PHE A CA 1
ATOM 684 C C . PHE A 1 86 ? -7.299 8.562 12.752 1.00 87.25 86 PHE A C 1
ATOM 686 O O . PHE A 1 86 ? -6.375 9.340 12.982 1.00 87.25 86 PHE A O 1
ATOM 693 N N . ASP A 1 87 ? -8.548 8.817 13.125 1.00 82.12 87 ASP A N 1
ATOM 694 C CA . ASP A 1 87 ? -8.969 10.007 13.866 1.00 82.12 87 ASP A CA 1
ATOM 695 C C . ASP A 1 87 ? -8.288 10.184 15.233 1.00 82.12 87 ASP A C 1
ATOM 697 O O . ASP A 1 87 ? -8.108 11.312 15.681 1.00 82.12 87 ASP A O 1
ATOM 701 N N . SER A 1 88 ? -7.913 9.100 15.914 1.00 76.31 88 SER A N 1
ATOM 702 C CA . SER A 1 88 ? -7.295 9.163 17.256 1.00 76.31 88 SER A CA 1
ATOM 703 C C . SER A 1 88 ? -6.036 8.309 17.411 1.00 76.31 88 SER A C 1
ATOM 705 O O . SER A 1 88 ? -5.428 8.279 18.480 1.00 76.31 88 SER A O 1
ATOM 707 N N . LEU A 1 89 ? -5.637 7.603 16.353 1.00 78.69 89 LEU A N 1
ATOM 708 C CA . LEU A 1 89 ? -4.578 6.604 16.404 1.00 78.69 89 LEU A CA 1
ATOM 709 C C . LEU A 1 89 ? -3.734 6.662 15.136 1.00 78.69 89 LEU A C 1
ATOM 711 O O . LEU A 1 89 ? -4.261 6.681 14.025 1.00 78.69 89 LEU A O 1
ATOM 715 N N . ARG A 1 90 ? -2.415 6.612 15.297 1.00 81.25 90 ARG A N 1
ATOM 716 C CA . ARG A 1 90 ? -1.487 6.392 14.187 1.00 81.25 90 ARG A CA 1
ATOM 717 C C . ARG A 1 90 ? -0.763 5.079 14.400 1.00 81.25 90 ARG A C 1
ATOM 719 O O . ARG A 1 90 ? -0.129 4.891 15.434 1.00 81.25 90 ARG A O 1
ATOM 726 N N . LEU A 1 91 ? -0.839 4.190 13.415 1.00 81.88 91 LEU A N 1
ATOM 727 C CA . LEU A 1 91 ? -0.150 2.902 13.428 1.00 81.88 91 LEU A CA 1
ATOM 728 C C . LEU A 1 91 ? 0.868 2.861 12.299 1.00 81.88 91 LEU A C 1
ATOM 730 O O . LEU A 1 91 ? 0.518 3.101 11.148 1.00 81.88 91 LEU A O 1
ATOM 734 N N . THR A 1 92 ? 2.114 2.518 12.614 1.00 83.69 92 THR A N 1
ATOM 735 C CA . THR A 1 92 ? 3.135 2.219 11.604 1.00 83.69 92 THR A CA 1
ATOM 736 C C . THR A 1 92 ? 3.574 0.775 11.758 1.00 83.69 92 THR A C 1
ATOM 738 O O . THR A 1 92 ? 4.081 0.389 12.811 1.00 83.69 92 THR A O 1
ATOM 741 N N . ILE A 1 93 ? 3.369 -0.018 10.710 1.00 83.94 93 ILE A N 1
ATOM 742 C CA . ILE A 1 93 ? 3.574 -1.465 10.720 1.00 83.94 93 ILE A CA 1
ATOM 743 C C . ILE A 1 93 ? 4.549 -1.821 9.594 1.00 83.94 93 ILE A C 1
ATOM 745 O O . ILE A 1 93 ? 4.341 -1.382 8.462 1.00 83.94 93 ILE A O 1
ATOM 749 N N . PRO A 1 94 ? 5.611 -2.594 9.857 1.00 84.69 94 PRO A N 1
ATOM 750 C CA . PRO A 1 94 ? 6.467 -3.093 8.792 1.00 84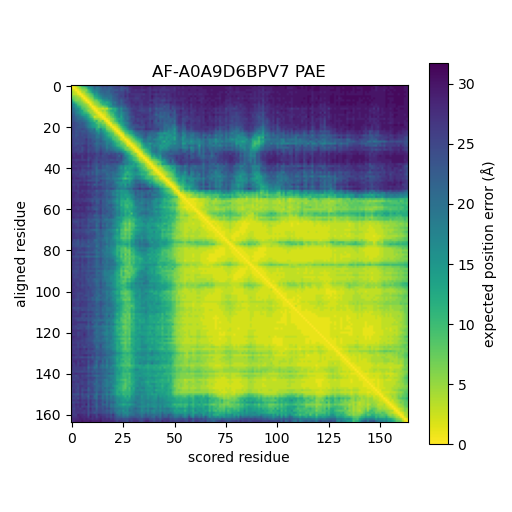.69 94 PRO A CA 1
ATOM 751 C C . PRO A 1 94 ? 5.730 -4.127 7.944 1.00 84.69 94 PRO A C 1
ATOM 753 O O . PRO A 1 94 ? 5.050 -5.013 8.458 1.00 84.69 94 PRO A O 1
ATOM 756 N N . VAL A 1 95 ? 5.859 -3.992 6.629 1.00 86.69 95 VAL A N 1
ATOM 757 C CA . VAL A 1 95 ? 5.279 -4.920 5.661 1.00 86.69 95 VAL A CA 1
ATOM 758 C C . VAL A 1 95 ? 6.198 -6.141 5.563 1.00 86.69 95 VAL A C 1
ATOM 760 O O . VAL A 1 95 ? 7.409 -5.965 5.406 1.00 86.69 95 VAL A O 1
ATOM 763 N N . PRO A 1 96 ? 5.657 -7.367 5.626 1.00 85.94 96 PRO A N 1
ATOM 764 C CA . PRO A 1 96 ? 6.447 -8.585 5.475 1.00 85.94 96 PRO A CA 1
ATOM 765 C C . PRO A 1 96 ? 7.025 -8.717 4.060 1.00 85.94 96 PRO A C 1
ATOM 767 O O . PRO A 1 96 ? 6.481 -8.174 3.096 1.00 85.94 96 PRO A O 1
ATOM 770 N N . ASP A 1 97 ? 8.081 -9.518 3.910 1.00 83.50 97 ASP A N 1
ATOM 771 C CA . ASP A 1 97 ? 8.801 -9.693 2.637 1.00 83.50 97 ASP A CA 1
ATOM 772 C C . ASP A 1 97 ? 7.926 -10.231 1.495 1.00 83.50 97 ASP A C 1
ATOM 774 O O . ASP A 1 97 ? 8.176 -9.942 0.324 1.00 83.50 97 ASP A O 1
ATOM 778 N N . HIS A 1 98 ? 6.878 -10.998 1.816 1.00 86.62 98 HIS A N 1
ATOM 779 C CA . HIS A 1 98 ? 5.927 -11.482 0.816 1.00 86.62 98 HIS A CA 1
ATOM 780 C C . HIS A 1 98 ? 5.009 -10.371 0.281 1.00 86.62 98 HIS A C 1
ATOM 782 O O . HIS A 1 98 ? 4.430 -10.551 -0.782 1.00 86.62 98 HIS A O 1
ATOM 788 N N . LEU A 1 99 ? 4.917 -9.212 0.950 1.00 90.12 99 LEU A N 1
ATOM 789 C CA . LEU A 1 99 ? 4.089 -8.056 0.571 1.00 90.12 99 LEU A CA 1
ATOM 790 C C . LEU A 1 99 ? 2.575 -8.304 0.609 1.00 90.12 99 LEU A C 1
ATOM 792 O O . LEU A 1 99 ? 1.830 -7.641 -0.111 1.00 90.12 99 LEU A O 1
ATOM 796 N N . HIS A 1 100 ? 2.121 -9.228 1.454 1.00 91.12 100 HIS A N 1
ATOM 797 C CA . HIS A 1 100 ? 0.695 -9.467 1.692 1.00 91.12 100 HIS A CA 1
ATOM 798 C C . HIS A 1 100 ? 0.306 -8.871 3.041 1.00 91.12 100 HIS A C 1
ATOM 800 O O . HIS A 1 100 ? 1.011 -9.078 4.026 1.00 91.12 100 HIS A O 1
ATOM 806 N N . MET A 1 101 ? -0.794 -8.126 3.062 1.00 90.25 101 MET A N 1
ATOM 807 C CA . MET A 1 101 ? -1.383 -7.520 4.255 1.00 90.25 101 MET A CA 1
ATOM 808 C C . MET A 1 101 ? -2.893 -7.781 4.269 1.00 90.25 101 MET A C 1
ATOM 810 O O . MET A 1 101 ? -3.489 -7.871 3.195 1.00 90.25 101 MET A O 1
ATOM 814 N N . PRO A 1 102 ? -3.552 -7.854 5.435 1.00 91.00 102 PRO A N 1
ATOM 815 C CA . PRO A 1 102 ? -5.010 -7.890 5.487 1.00 91.00 102 PRO A CA 1
ATOM 816 C C . PRO A 1 102 ? -5.619 -6.590 4.967 1.00 91.00 102 PRO A C 1
ATOM 818 O O . PRO A 1 102 ? -5.140 -5.493 5.263 1.00 91.00 102 PRO A O 1
ATOM 821 N N . SER A 1 103 ? -6.719 -6.710 4.232 1.00 93.06 103 SER A N 1
ATOM 822 C CA . SER A 1 103 ? -7.556 -5.572 3.869 1.00 93.06 103 SER A CA 1
ATOM 823 C C . SER A 1 103 ? -8.407 -5.122 5.055 1.00 93.06 103 SER A C 1
ATOM 825 O O . SER A 1 103 ? -9.007 -5.925 5.767 1.00 93.06 103 SER A O 1
ATOM 827 N N . LEU A 1 104 ? -8.533 -3.808 5.215 1.00 92.00 104 LEU A N 1
ATOM 828 C CA . LEU A 1 104 ? -9.451 -3.167 6.149 1.00 92.00 104 LEU A CA 1
ATOM 829 C C . LEU A 1 104 ? -10.743 -2.698 5.471 1.00 92.00 104 LEU A C 1
ATOM 831 O O . LEU A 1 104 ? -11.561 -2.042 6.117 1.00 92.00 104 LEU A O 1
ATOM 835 N N . THR A 1 105 ? -10.964 -3.034 4.196 1.00 92.56 105 THR A N 1
ATOM 836 C CA . THR A 1 105 ? -12.140 -2.570 3.437 1.00 92.56 105 THR A CA 1
ATOM 837 C C . THR A 1 105 ? -13.484 -2.976 4.020 1.00 92.56 105 THR A C 1
ATOM 839 O O . THR A 1 105 ? -14.445 -2.212 3.899 1.00 92.56 105 THR A O 1
ATOM 842 N N . ASP A 1 106 ? -13.567 -4.138 4.668 1.00 90.19 106 ASP A N 1
ATOM 843 C CA . ASP A 1 106 ? -14.805 -4.590 5.306 1.00 90.19 106 ASP A CA 1
ATOM 844 C C . ASP A 1 106 ? -15.171 -3.731 6.529 1.00 90.19 106 ASP A C 1
ATOM 846 O O . ASP A 1 106 ? -16.356 -3.543 6.814 1.00 90.19 106 ASP A O 1
ATOM 850 N N . ARG A 1 107 ? -14.176 -3.145 7.213 1.00 90.12 107 ARG A N 1
ATOM 851 C CA . ARG A 1 107 ? -14.382 -2.255 8.368 1.00 90.12 107 ARG A CA 1
ATOM 852 C C . ARG A 1 107 ? -14.463 -0.784 7.960 1.00 90.12 107 ARG A C 1
ATOM 854 O O . ARG A 1 107 ? -15.358 -0.069 8.406 1.00 90.12 107 ARG A O 1
ATOM 861 N N . PHE A 1 108 ? -13.563 -0.333 7.089 1.00 92.19 108 PHE A N 1
ATOM 862 C CA . PHE A 1 108 ? -13.455 1.054 6.646 1.00 92.19 108 PHE A CA 1
ATOM 863 C C . PHE A 1 108 ? -13.595 1.149 5.130 1.00 92.19 108 PHE A C 1
ATOM 865 O O . PHE A 1 108 ? -12.695 0.798 4.370 1.00 92.19 108 PHE A O 1
ATOM 872 N N . LYS A 1 109 ? -14.704 1.729 4.661 1.00 91.81 109 LYS A N 1
ATOM 873 C CA . LYS A 1 109 ? -14.932 1.926 3.219 1.00 91.81 109 LYS A CA 1
ATOM 874 C C . LYS A 1 109 ? -13.888 2.840 2.563 1.00 91.81 109 LYS 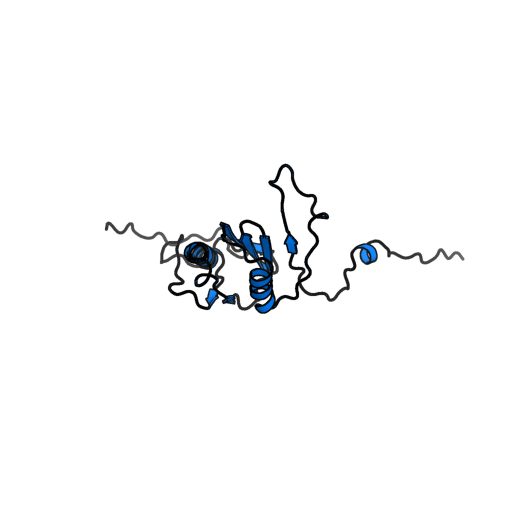A C 1
ATOM 876 O O . LYS A 1 109 ? -13.631 2.683 1.370 1.00 91.81 109 LYS A O 1
ATOM 881 N N . SER A 1 110 ? -13.287 3.770 3.316 1.00 92.50 110 SER A N 1
ATOM 882 C CA . SER A 1 110 ? -12.207 4.641 2.824 1.00 92.50 110 SER A CA 1
ATOM 883 C C . SER A 1 110 ? -10.956 3.852 2.433 1.00 92.50 110 SER A C 1
ATOM 885 O O . SER A 1 110 ? -10.311 4.206 1.445 1.00 92.50 110 SER A O 1
ATOM 887 N N . ALA A 1 111 ? -10.687 2.720 3.096 1.00 94.31 111 ALA A N 1
ATOM 888 C CA . ALA A 1 111 ? -9.554 1.849 2.784 1.00 94.31 111 ALA A CA 1
ATOM 889 C C . ALA A 1 111 ? -9.584 1.332 1.336 1.00 94.31 111 ALA A C 1
ATOM 891 O O . ALA A 1 111 ? -8.543 1.032 0.768 1.00 94.31 111 ALA A O 1
ATOM 892 N N . CYS A 1 112 ? -10.756 1.297 0.687 1.00 95.19 112 CYS A N 1
ATOM 893 C CA . CYS A 1 112 ? -10.886 0.787 -0.678 1.00 95.19 112 CYS A CA 1
ATOM 894 C C . CYS A 1 112 ? -9.997 1.534 -1.685 1.00 95.19 112 CYS A C 1
ATOM 896 O O . CYS A 1 112 ? -9.390 0.924 -2.564 1.00 95.19 112 CYS A O 1
ATOM 898 N N . TRP A 1 113 ? -9.907 2.858 -1.564 1.00 95.12 113 TRP A N 1
ATOM 899 C CA . TRP A 1 113 ? -9.085 3.664 -2.467 1.00 95.12 113 TRP A CA 1
ATOM 900 C C . TRP A 1 113 ? -7.619 3.650 -2.041 1.00 95.12 113 TRP A C 1
ATOM 902 O O . TRP A 1 113 ? -6.750 3.449 -2.885 1.00 95.12 113 TRP A O 1
ATOM 912 N N . LEU A 1 114 ? -7.370 3.774 -0.739 1.00 95.81 114 LEU A N 1
ATOM 913 C CA . LEU A 1 114 ? -6.026 3.875 -0.174 1.00 95.81 114 LEU A CA 1
ATOM 914 C C . LEU A 1 114 ? -5.217 2.580 -0.361 1.00 95.81 114 LEU A C 1
ATOM 916 O O . LEU A 1 114 ? -4.059 2.603 -0.772 1.00 95.81 114 LEU A O 1
ATOM 920 N N . GLU A 1 115 ? -5.849 1.421 -0.161 1.00 96.06 115 GLU A N 1
ATOM 921 C CA . GLU A 1 115 ? -5.221 0.119 -0.418 1.00 96.06 115 GLU A CA 1
ATOM 922 C C . GLU A 1 115 ? -4.882 -0.062 -1.900 1.00 96.06 115 GLU A C 1
ATOM 924 O O . GLU A 1 115 ? -3.823 -0.584 -2.247 1.00 96.06 115 GLU A O 1
ATOM 929 N N . ARG A 1 116 ? -5.753 0.412 -2.801 1.00 96.56 116 ARG A N 1
ATOM 930 C CA . ARG A 1 116 ? -5.506 0.349 -4.248 1.00 96.56 116 ARG A CA 1
ATOM 931 C C . ARG A 1 116 ? -4.380 1.278 -4.682 1.00 96.56 116 ARG A C 1
ATOM 933 O O . ARG A 1 116 ? -3.629 0.916 -5.582 1.00 96.56 116 ARG A O 1
ATOM 940 N N . GLU A 1 117 ? -4.248 2.440 -4.055 1.00 96.25 117 GLU A N 1
ATOM 941 C CA . GLU A 1 117 ? -3.112 3.337 -4.257 1.00 96.25 117 GLU A CA 1
ATOM 942 C C . GLU A 1 117 ? -1.800 2.688 -3.798 1.00 96.25 117 GLU A C 1
ATOM 944 O O . GLU A 1 117 ? -0.838 2.627 -4.567 1.00 96.25 117 GLU A O 1
ATOM 949 N N . CYS A 1 118 ? -1.781 2.116 -2.592 1.00 95.94 118 CYS A N 1
ATOM 950 C CA . CYS A 1 118 ? -0.625 1.387 -2.068 1.00 95.94 118 CYS A CA 1
ATOM 951 C C . CYS A 1 118 ? -0.241 0.200 -2.964 1.00 95.94 118 CYS A C 1
ATOM 953 O O . CYS A 1 118 ? 0.939 -0.014 -3.255 1.00 95.94 118 CYS A O 1
ATOM 955 N N . PHE A 1 119 ? -1.228 -0.544 -3.461 1.00 96.19 119 PHE A N 1
ATOM 956 C CA . PHE A 1 119 ? -1.008 -1.609 -4.433 1.00 96.19 119 PHE A CA 1
ATOM 957 C C . PHE A 1 119 ? -0.406 -1.079 -5.740 1.00 96.19 119 PHE A C 1
ATOM 959 O O . PHE A 1 119 ? 0.570 -1.632 -6.236 1.00 96.19 119 PHE A O 1
ATOM 966 N N . ASP A 1 120 ? -0.935 0.008 -6.296 1.00 96.12 120 ASP A N 1
ATOM 967 C CA . ASP A 1 120 ? -0.495 0.517 -7.597 1.00 96.12 120 ASP A CA 1
ATOM 968 C C . ASP A 1 120 ? 0.905 1.152 -7.558 1.00 96.12 120 ASP A C 1
ATOM 970 O O . ASP A 1 120 ? 1.692 0.998 -8.494 1.00 96.12 120 ASP A O 1
ATOM 974 N N . LEU A 1 121 ? 1.242 1.838 -6.461 1.00 95.75 121 LEU A N 1
ATOM 975 C CA . LEU A 1 121 ? 2.493 2.590 -6.332 1.00 95.75 121 LEU A CA 1
ATOM 976 C C . LEU A 1 121 ? 3.624 1.803 -5.670 1.00 95.75 121 LEU A C 1
ATOM 978 O O . LEU A 1 121 ? 4.786 2.012 -6.031 1.00 95.75 121 LEU A O 1
ATOM 982 N N . PHE A 1 122 ? 3.294 0.907 -4.734 1.00 95.38 122 PHE A N 1
ATOM 983 C CA . PHE A 1 122 ? 4.255 0.126 -3.954 1.00 95.38 122 PHE A CA 1
ATOM 984 C C . PHE A 1 122 ? 4.112 -1.380 -4.133 1.00 95.38 122 PHE A C 1
ATOM 986 O O . PHE A 1 122 ? 5.014 -2.096 -3.712 1.00 95.38 122 PHE A O 1
ATOM 993 N N . GLY A 1 123 ? 3.053 -1.893 -4.758 1.00 94.44 123 GLY A N 1
ATOM 994 C CA . GLY A 1 123 ? 2.896 -3.327 -5.020 1.00 94.44 123 GLY A CA 1
ATOM 995 C C . GLY A 1 123 ? 2.589 -4.171 -3.791 1.00 94.44 123 GLY A C 1
ATOM 996 O O . GLY A 1 123 ? 2.965 -5.338 -3.770 1.00 94.44 123 GLY A O 1
ATOM 997 N N . ILE A 1 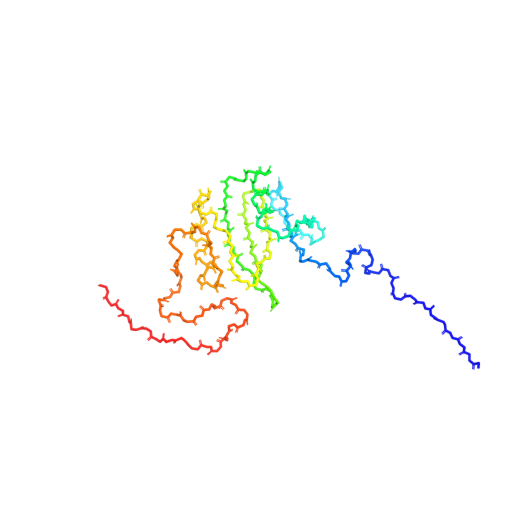124 ? 1.973 -3.577 -2.768 1.00 95.00 124 ILE A N 1
ATOM 998 C CA . ILE A 1 124 ? 1.497 -4.287 -1.574 1.00 95.00 124 ILE A CA 1
ATOM 999 C C . ILE A 1 124 ? 0.135 -4.904 -1.896 1.00 95.00 124 ILE A C 1
ATOM 1001 O O . ILE A 1 124 ? -0.773 -4.199 -2.338 1.00 95.00 124 ILE A O 1
ATOM 1005 N N . VAL A 1 125 ? -0.005 -6.212 -1.699 1.00 95.12 125 VAL A N 1
ATOM 1006 C CA . VAL A 1 125 ? -1.237 -6.960 -1.964 1.00 95.12 125 VAL A CA 1
ATOM 1007 C C . VAL A 1 125 ? -2.080 -7.014 -0.695 1.00 95.12 125 VAL A C 1
ATOM 1009 O O . VAL A 1 125 ? -1.608 -7.448 0.351 1.00 95.12 125 VAL A O 1
ATOM 1012 N N . PHE A 1 126 ? -3.339 -6.586 -0.796 1.00 94.81 126 PHE A N 1
ATOM 1013 C CA . PHE A 1 126 ? -4.288 -6.612 0.315 1.00 94.81 126 PHE A CA 1
ATOM 1014 C C . PHE A 1 126 ? -5.245 -7.802 0.187 1.00 94.81 126 PHE A C 1
ATOM 1016 O O . PHE A 1 126 ? -6.065 -7.857 -0.734 1.00 94.81 126 PHE A O 1
ATOM 1023 N N . GLU A 1 127 ? -5.141 -8.762 1.103 1.00 92.75 127 GLU A N 1
ATOM 1024 C CA . GLU A 1 127 ? -5.978 -9.961 1.140 1.00 92.75 127 GLU A CA 1
ATOM 1025 C C . GLU A 1 127 ? -7.375 -9.641 1.680 1.00 92.75 127 GLU A C 1
ATOM 1027 O O . GLU A 1 127 ? -7.533 -8.892 2.638 1.00 92.75 127 GLU A O 1
ATOM 1032 N N . GLY A 1 128 ? -8.416 -10.177 1.038 1.00 90.50 128 GLY A N 1
ATOM 1033 C CA . GLY A 1 128 ? -9.815 -9.856 1.361 1.00 90.50 128 GLY A CA 1
ATOM 1034 C C . GLY A 1 128 ? -10.376 -8.633 0.623 1.00 90.50 128 GLY A C 1
ATOM 1035 O O . GLY A 1 128 ? -11.587 -8.412 0.620 1.00 90.50 128 GLY A O 1
ATOM 1036 N N . HIS A 1 129 ? -9.543 -7.875 -0.095 1.00 93.56 129 HIS A N 1
ATOM 1037 C CA . HIS A 1 129 ? -10.004 -6.733 -0.879 1.00 93.56 129 HIS A CA 1
ATOM 1038 C C . HIS A 1 129 ? -10.800 -7.179 -2.125 1.00 93.56 129 HIS A C 1
ATOM 1040 O O . HIS A 1 129 ? -10.295 -7.891 -2.993 1.00 93.56 129 HIS A O 1
ATOM 1046 N N . ARG A 1 130 ? -12.046 -6.705 -2.281 1.00 91.88 130 ARG A N 1
ATOM 1047 C CA . ARG A 1 130 ? -12.977 -7.190 -3.331 1.00 91.88 130 ARG A CA 1
ATOM 1048 C C . ARG A 1 130 ? -12.570 -6.873 -4.777 1.00 91.88 130 ARG A C 1
ATOM 1050 O O . ARG A 1 130 ? -12.971 -7.592 -5.687 1.00 91.88 130 ARG A O 1
ATOM 1057 N N . ASN A 1 131 ? -11.863 -5.768 -5.018 1.00 92.44 131 ASN A N 1
ATOM 1058 C CA . ASN A 1 131 ? -11.485 -5.311 -6.363 1.00 92.44 131 ASN A CA 1
ATOM 1059 C C . ASN A 1 131 ? -10.104 -4.639 -6.389 1.00 92.44 131 ASN A C 1
ATOM 1061 O O . ASN A 1 131 ? -9.987 -3.434 -6.640 1.00 92.44 131 ASN A O 1
ATOM 1065 N N . LEU A 1 132 ? -9.058 -5.418 -6.101 1.00 93.44 132 LEU A N 1
ATOM 1066 C CA . LEU A 1 132 ? -7.703 -4.890 -6.019 1.00 93.44 132 LEU A CA 1
ATOM 1067 C C . LEU A 1 132 ? -7.140 -4.757 -7.433 1.00 93.44 132 LEU A C 1
ATOM 1069 O O . LEU A 1 132 ? -6.707 -5.722 -8.058 1.00 93.44 132 LEU A O 1
ATOM 1073 N N . LYS A 1 133 ? -7.203 -3.539 -7.961 1.00 92.50 133 LYS A N 1
ATOM 1074 C CA . LYS A 1 133 ? -6.692 -3.189 -9.286 1.00 92.50 133 LYS A CA 1
ATOM 1075 C C . LYS A 1 133 ? -6.034 -1.821 -9.256 1.00 92.50 133 LYS A C 1
ATOM 1077 O O . LYS A 1 133 ? -6.413 -0.980 -8.431 1.00 92.50 133 LYS A O 1
ATOM 1082 N N . ARG A 1 134 ? -5.132 -1.595 -10.218 1.00 92.31 134 ARG A N 1
ATOM 1083 C CA . ARG A 1 134 ? -4.478 -0.301 -10.450 1.00 92.31 134 ARG A CA 1
ATOM 1084 C C . ARG A 1 134 ? -5.500 0.838 -10.463 1.00 92.31 134 ARG A C 1
ATOM 1086 O O . ARG A 1 134 ? -6.661 0.657 -10.861 1.00 92.31 134 ARG A O 1
ATOM 1093 N N . LEU A 1 135 ? -5.087 1.987 -9.948 1.00 93.69 135 LEU A N 1
ATOM 1094 C CA . LEU A 1 135 ? -5.965 3.126 -9.704 1.00 93.69 135 LEU A CA 1
ATOM 1095 C C . LEU A 1 135 ? -5.434 4.399 -10.358 1.00 93.69 135 LEU A C 1
ATOM 1097 O O . LEU A 1 135 ? -6.207 5.103 -11.001 1.00 93.69 135 LEU A O 1
ATOM 1101 N N . LEU A 1 136 ? -4.146 4.681 -10.186 1.00 93.50 136 LEU A N 1
ATOM 1102 C CA . LEU A 1 136 ? -3.493 5.915 -10.607 1.00 93.50 136 LEU A CA 1
ATOM 1103 C C . LEU A 1 136 ? -2.727 5.730 -11.916 1.00 93.50 136 LEU A C 1
ATOM 1105 O O . LEU A 1 136 ? -2.713 6.619 -12.765 1.00 93.50 136 LEU A O 1
ATOM 1109 N N . LEU A 1 137 ? -2.084 4.577 -12.082 1.00 93.06 137 LEU A N 1
ATOM 1110 C CA . LEU A 1 137 ? -1.262 4.274 -13.241 1.00 93.06 137 LEU A CA 1
ATOM 1111 C C . LEU A 1 137 ? -2.122 3.727 -14.382 1.00 93.06 137 LEU A C 1
ATOM 1113 O O . LEU A 1 137 ? -3.136 3.054 -14.175 1.00 93.06 137 LEU A O 1
ATOM 1117 N N . TYR A 1 138 ? -1.707 4.024 -15.613 1.00 90.81 138 TYR A N 1
ATOM 1118 C CA . TYR A 1 138 ? -2.365 3.501 -16.806 1.00 90.81 138 TYR A CA 1
ATOM 1119 C C . TYR A 1 138 ? -2.119 1.979 -16.938 1.00 90.81 138 TYR A C 1
ATOM 1121 O O . TYR A 1 138 ? -1.149 1.463 -16.373 1.00 90.81 138 TYR A 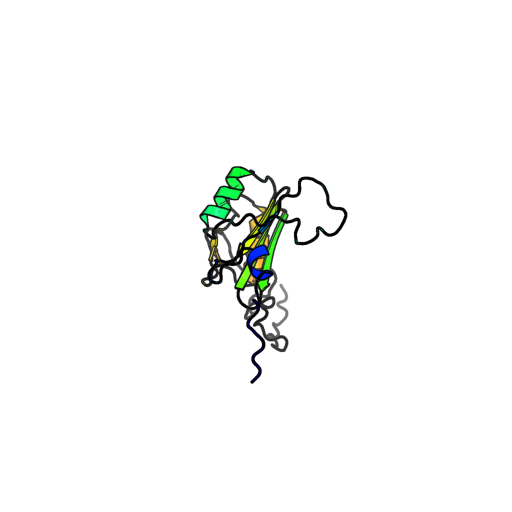O 1
ATOM 1129 N N . PRO A 1 139 ? -2.987 1.236 -17.650 1.00 87.81 139 PRO A N 1
ATOM 1130 C CA . PRO A 1 139 ? -2.988 -0.233 -17.641 1.00 87.81 139 PRO A CA 1
ATOM 1131 C C . PRO A 1 139 ? -1.663 -0.886 -18.053 1.00 87.81 139 PRO A C 1
ATOM 1133 O O . PRO A 1 139 ? -1.283 -1.917 -17.503 1.00 87.81 139 PRO A O 1
ATOM 1136 N N . GLU A 1 140 ? -0.952 -0.281 -19.000 1.00 88.88 140 GLU A N 1
ATOM 1137 C CA . GLU A 1 140 ? 0.304 -0.777 -19.562 1.00 88.88 140 GLU A CA 1
ATOM 1138 C C . GLU A 1 140 ? 1.535 -0.411 -18.706 1.00 88.88 140 GLU A C 1
ATOM 1140 O O . GLU A 1 140 ? 2.662 -0.803 -19.032 1.00 88.88 140 GLU A O 1
ATOM 1145 N N . PHE A 1 141 ? 1.355 0.333 -17.606 1.00 91.62 141 PHE A N 1
ATOM 1146 C CA . PHE A 1 141 ? 2.461 0.750 -16.750 1.00 91.62 141 PHE A CA 1
ATOM 1147 C C . PHE A 1 141 ? 3.139 -0.464 -16.109 1.00 91.62 141 PHE A C 1
ATOM 1149 O O . PHE A 1 141 ? 2.507 -1.294 -15.450 1.00 91.62 141 PHE A O 1
ATOM 1156 N N . THR A 1 142 ? 4.467 -0.540 -16.239 1.00 90.38 142 THR A N 1
ATOM 1157 C CA . THR A 1 142 ? 5.244 -1.677 -15.731 1.00 90.38 142 THR A CA 1
ATOM 1158 C C . THR A 1 142 ? 6.123 -1.287 -14.544 1.00 90.38 142 THR A C 1
ATOM 1160 O O . THR A 1 142 ? 7.209 -0.716 -14.701 1.00 90.38 142 THR A O 1
ATOM 1163 N N . GLY A 1 143 ? 5.701 -1.714 -13.354 1.00 92.38 143 GLY A N 1
ATOM 1164 C CA . GLY A 1 143 ? 6.434 -1.589 -12.092 1.00 92.38 143 GLY A CA 1
ATOM 1165 C C . GLY A 1 143 ? 5.681 -0.778 -11.038 1.00 92.38 143 GLY A C 1
ATOM 1166 O O . GLY A 1 143 ? 4.463 -0.625 -11.133 1.00 92.38 143 GLY A O 1
ATOM 1167 N N . TYR A 1 144 ? 6.443 -0.285 -10.057 1.00 94.38 144 TYR A N 1
ATOM 1168 C CA . TYR A 1 144 ? 5.975 0.420 -8.860 1.00 94.38 144 TYR A CA 1
ATOM 1169 C C . TYR A 1 144 ? 6.850 1.667 -8.643 1.00 94.38 144 TYR A C 1
ATOM 1171 O O . TYR A 1 144 ? 7.969 1.534 -8.142 1.00 94.38 144 TYR A O 1
ATOM 1179 N N . PRO A 1 145 ? 6.414 2.855 -9.098 1.00 94.25 145 PRO A N 1
ATOM 1180 C CA . PRO A 1 145 ? 7.281 4.024 -9.249 1.00 94.25 145 PRO A CA 1
ATOM 1181 C C . PRO A 1 145 ? 7.770 4.625 -7.930 1.00 94.25 145 PRO A C 1
ATOM 1183 O O . PRO A 1 145 ? 8.825 5.250 -7.921 1.00 94.25 145 PRO A O 1
ATOM 1186 N N . LEU A 1 146 ? 7.029 4.449 -6.830 1.00 94.06 146 LEU A N 1
ATOM 1187 C CA . LEU A 1 146 ? 7.422 4.991 -5.524 1.00 94.06 146 LEU A CA 1
ATOM 1188 C C . LEU A 1 146 ? 8.389 4.087 -4.754 1.00 94.06 146 LEU A C 1
ATOM 1190 O O . LEU A 1 146 ? 8.849 4.459 -3.674 1.00 94.06 146 LEU A O 1
ATOM 1194 N N . ARG A 1 147 ? 8.747 2.924 -5.312 1.00 93.19 147 ARG A N 1
ATOM 1195 C CA . ARG A 1 147 ? 9.834 2.115 -4.763 1.00 93.19 147 ARG A CA 1
ATOM 1196 C C . ARG A 1 147 ? 11.175 2.766 -5.071 1.00 93.19 147 ARG A C 1
ATOM 1198 O O . ARG A 1 147 ? 11.459 3.127 -6.208 1.00 93.19 147 ARG A O 1
ATOM 1205 N N . LYS A 1 148 ? 12.063 2.808 -4.088 1.00 91.12 148 LYS A N 1
ATOM 1206 C CA . LYS A 1 148 ? 13.435 3.317 -4.2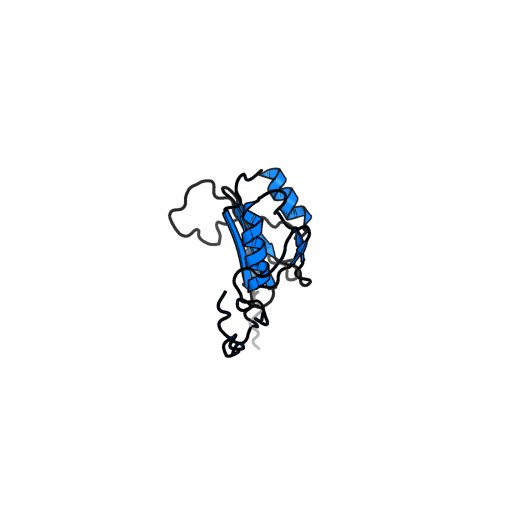22 1.00 91.12 148 LYS A CA 1
ATOM 1207 C C . LYS A 1 148 ? 14.291 2.483 -5.169 1.00 91.12 148 LYS A C 1
ATOM 1209 O O . LYS A 1 148 ? 15.260 2.987 -5.726 1.00 91.12 148 LYS A O 1
ATOM 1214 N N . THR A 1 149 ? 13.936 1.214 -5.360 1.00 90.88 149 THR A N 1
ATOM 1215 C CA . THR A 1 149 ? 14.568 0.321 -6.343 1.00 90.88 149 THR A CA 1
ATOM 1216 C C . THR A 1 149 ? 14.135 0.615 -7.780 1.00 90.88 149 THR A C 1
ATOM 1218 O O . THR A 1 149 ? 14.745 0.105 -8.722 1.00 90.88 149 THR A O 1
ATOM 1221 N N . TYR A 1 150 ? 13.094 1.428 -7.977 1.00 92.12 150 TYR A N 1
ATOM 1222 C CA . TYR A 1 150 ? 12.606 1.776 -9.299 1.00 92.12 150 TYR A CA 1
ATOM 1223 C C . TYR A 1 150 ? 13.583 2.736 -10.005 1.00 92.12 150 TYR A C 1
ATOM 1225 O O . TYR A 1 150 ? 13.964 3.759 -9.431 1.00 92.12 150 TYR A O 1
ATOM 1233 N N . PRO A 1 151 ? 14.004 2.459 -11.255 1.00 91.56 151 PRO A N 1
ATOM 1234 C CA . PRO A 1 151 ? 14.973 3.311 -11.930 1.00 91.56 151 PRO A CA 1
ATOM 1235 C C . PRO A 1 151 ? 14.328 4.639 -12.330 1.00 91.56 151 PRO A C 1
ATOM 1237 O O . PRO A 1 151 ? 13.368 4.659 -13.100 1.00 91.56 151 PRO A O 1
ATOM 1240 N N . TRP A 1 152 ? 14.908 5.756 -11.893 1.00 86.50 152 TRP A N 1
ATOM 1241 C CA . TRP A 1 152 ? 14.422 7.097 -12.242 1.00 86.50 152 TRP A CA 1
ATOM 1242 C C . TRP A 1 152 ? 14.504 7.397 -13.749 1.00 86.50 152 TRP A C 1
ATOM 1244 O O . TRP A 1 152 ? 13.710 8.169 -14.275 1.00 86.50 152 TRP A O 1
ATOM 1254 N N . THR A 1 153 ? 15.429 6.756 -14.470 1.00 89.00 153 THR A N 1
ATOM 1255 C CA . THR A 1 153 ? 15.602 6.906 -15.927 1.00 89.00 153 THR A CA 1
ATOM 1256 C C . THR A 1 153 ? 14.689 5.975 -16.737 1.00 89.00 153 THR A C 1
ATOM 1258 O O . THR A 1 153 ? 14.750 5.964 -17.966 1.00 89.00 153 THR A O 1
ATOM 1261 N N . LYS A 1 154 ? 13.855 5.146 -16.089 1.00 86.50 154 LYS A N 1
ATOM 1262 C CA . LYS A 1 154 ? 13.034 4.153 -16.792 1.00 86.50 154 LYS A CA 1
ATOM 1263 C C . LYS A 1 154 ? 11.929 4.833 -17.599 1.00 86.50 154 LYS A C 1
ATOM 1265 O O . LYS A 1 154 ? 10.873 5.176 -17.065 1.00 86.50 154 LYS A O 1
ATOM 1270 N N . ALA A 1 155 ? 12.152 4.950 -18.904 1.00 85.69 155 ALA A N 1
ATOM 1271 C CA . ALA A 1 155 ? 11.127 5.382 -19.838 1.00 85.69 155 ALA A CA 1
ATOM 1272 C C . ALA A 1 155 ? 9.959 4.390 -19.841 1.00 85.69 155 ALA A C 1
ATOM 1274 O O . ALA A 1 155 ? 10.140 3.170 -19.808 1.00 85.69 155 ALA A O 1
ATOM 1275 N N . GLN A 1 156 ? 8.757 4.942 -19.860 1.00 88.25 156 GLN A N 1
ATOM 1276 C CA . GLN A 1 156 ? 7.524 4.190 -19.981 1.00 88.25 156 GLN A CA 1
ATOM 1277 C C . GLN A 1 156 ? 7.060 4.148 -21.442 1.00 88.25 156 GLN A C 1
ATOM 1279 O O . GLN A 1 156 ? 7.342 5.092 -22.186 1.00 88.25 156 GLN A O 1
ATOM 1284 N N . PRO A 1 157 ? 6.361 3.081 -21.867 1.00 83.88 157 PRO A N 1
ATOM 1285 C CA . PRO A 1 157 ? 5.807 3.022 -23.211 1.00 83.88 157 PRO A CA 1
ATOM 1286 C C . PRO A 1 157 ? 4.794 4.152 -23.414 1.00 83.88 157 PRO A C 1
ATOM 1288 O O . PRO A 1 157 ? 3.953 4.420 -22.556 1.00 83.88 157 PRO A O 1
ATOM 1291 N N . LEU A 1 158 ? 4.878 4.819 -24.565 1.00 83.94 158 LEU A N 1
ATOM 1292 C CA . LEU A 1 158 ? 3.877 5.800 -24.962 1.00 83.94 158 LEU A CA 1
ATOM 1293 C C . LEU A 1 158 ? 2.622 5.054 -25.403 1.00 83.94 158 LEU A C 1
ATOM 1295 O O . LEU A 1 158 ? 2.650 4.300 -26.376 1.00 83.94 158 LEU A O 1
ATOM 1299 N N . VAL A 1 159 ? 1.529 5.270 -24.682 1.00 83.06 159 VAL A N 1
ATOM 1300 C CA . VAL A 1 159 ? 0.232 4.693 -25.028 1.00 83.06 159 VAL A CA 1
ATOM 1301 C C . VAL A 1 159 ? -0.494 5.664 -25.962 1.00 83.06 159 VAL A C 1
ATOM 1303 O O . VAL A 1 159 ? -0.566 6.859 -25.655 1.00 83.06 159 VAL A O 1
ATOM 1306 N N . PRO A 1 160 ? -1.020 5.198 -27.109 1.00 83.94 160 PRO A N 1
ATOM 1307 C CA . PRO A 1 160 ? -1.855 6.027 -27.964 1.00 83.94 160 PRO A CA 1
ATOM 1308 C C . PRO A 1 160 ? -3.061 6.555 -27.185 1.00 83.94 160 PRO A C 1
ATOM 1310 O O . PRO A 1 160 ? -3.666 5.842 -26.386 1.00 83.94 160 PRO A O 1
ATOM 1313 N N . HIS A 1 161 ? -3.452 7.800 -27.442 1.00 80.56 161 HIS A N 1
ATOM 1314 C CA . HIS A 1 161 ? -4.680 8.328 -26.866 1.00 80.56 161 HIS A CA 1
ATOM 1315 C C . HIS A 1 161 ? -5.883 7.592 -27.473 1.00 80.56 161 HIS A C 1
ATOM 1317 O O . HIS A 1 161 ? -6.271 7.848 -28.614 1.00 80.56 161 HIS A O 1
ATOM 1323 N N . HIS A 1 162 ? -6.500 6.693 -26.708 1.00 78.94 162 HIS A N 1
ATOM 1324 C CA . HIS A 1 162 ? -7.768 6.081 -27.087 1.00 78.94 162 HIS A CA 1
ATOM 1325 C C . HIS A 1 162 ? -8.874 7.140 -26.983 1.00 78.94 162 HIS A C 1
ATOM 1327 O O . HIS A 1 162 ? -9.295 7.499 -25.883 1.00 78.94 162 HIS A O 1
ATOM 1333 N N . ALA A 1 163 ? -9.324 7.677 -28.121 1.00 69.69 163 ALA A N 1
ATOM 1334 C CA . ALA A 1 163 ? -10.567 8.442 -28.159 1.00 69.69 163 ALA A CA 1
ATOM 1335 C C . ALA A 1 163 ? -11.702 7.506 -27.714 1.00 69.69 163 ALA A C 1
ATOM 1337 O O . ALA A 1 163 ? -11.880 6.440 -28.305 1.00 69.69 163 ALA A O 1
ATOM 1338 N N . ARG A 1 164 ? -12.372 7.860 -26.616 1.00 58.12 164 ARG A N 1
ATOM 1339 C CA . ARG A 1 164 ? -13.545 7.135 -26.116 1.00 58.12 164 ARG A CA 1
ATOM 1340 C C . ARG A 1 164 ? -14.773 7.451 -26.952 1.00 58.12 164 ARG A C 1
ATOM 1342 O O . ARG A 1 164 ? -14.869 8.612 -27.408 1.00 58.12 164 ARG A O 1
#

Nearest PDB structures (foldseek):
  7zc5-assembly1_C  TM=8.297E-01  e=4.147E-08  Escherichia coli BL21
  7z7v-assembly1_C  TM=8.261E-01  e=4.421E-08  unclassified
  8ugi-assembly1_1C  TM=8.537E-01  e=2.652E-07  Sus scrofa
  7zmg-assembly1_G  TM=5.274E-01  e=6.490E-08  Thermochaetoides thermophila DSM 1495
  8gym-assembly1_s3  TM=5.563E-01  e=1.929E-05  Tetrahymena thermophila SB210

pLDDT: mean 72.07, std 24.13, range [26.92, 96.56]

Sequence (164 aa):
MIAIPSHKMGPFLDFMGLRSNDSFISYASYSSVEPPFFEHPADIQPLSCDISEDSLLKSLETQEPKVLLDLFAIDQHTHLLLRYEFDSLRLTIPVPDHLHMPSLTDRFKSACWLERECFDLFGIVFEGHRNLKRLLLYPEFTGYPLRKTYPWTKAQPLVPHHAR